Protein AF-A0A0P7AIB8-F1 (afdb_monomer_lite)

pLDDT: mean 90.73, std 7.0, range [62.59, 96.81]

Secondary structure (DSSP, 8-state):
---EEEEEEEEEEEE-TTTGGGT---EEEEEEEEEEEEE---S-SSEEEEE-TTTTT-EEEEE----

Structure (mmCIF, N/CA/C/O backbone):
data_AF-A0A0P7AIB8-F1
#
_entry.id   AF-A0A0P7AIB8-F1
#
loop_
_atom_site.group_PDB
_atom_site.id
_atom_site.type_symbol
_atom_site.label_atom_id
_atom_site.label_alt_id
_atom_site.label_comp_id
_atom_site.label_asym_id
_atom_site.label_entity_id
_atom_site.label_seq_id
_atom_site.pdbx_PDB_ins_code
_atom_site.Cartn_x
_atom_site.Cartn_y
_atom_site.Cartn_z
_atom_site.occupancy
_atom_site.B_iso_or_equiv
_atom_site.auth_seq_id
_atom_site.auth_comp_id
_atom_site.auth_asym_id
_atom_site.auth_atom_id
_atom_site.pdbx_PDB_model_num
ATOM 1 N N . MET A 1 1 ? -21.632 -5.617 7.396 1.00 62.59 1 MET A N 1
ATOM 2 C CA . MET A 1 1 ? -20.574 -4.613 7.639 1.00 62.59 1 MET A CA 1
ATOM 3 C C . MET A 1 1 ? -19.906 -4.355 6.310 1.00 62.59 1 MET A C 1
ATOM 5 O O . MET A 1 1 ? -19.511 -5.317 5.663 1.00 62.59 1 MET A O 1
ATOM 9 N N . GLU A 1 2 ? -19.869 -3.105 5.868 1.00 82.25 2 GLU A N 1
ATOM 10 C CA . GLU A 1 2 ? -19.278 -2.755 4.578 1.00 82.25 2 GLU A CA 1
ATOM 11 C C . GLU A 1 2 ? -17.755 -2.668 4.703 1.00 82.25 2 GLU A C 1
ATOM 13 O O . GLU A 1 2 ? -17.219 -2.164 5.692 1.00 82.25 2 GLU A O 1
ATOM 18 N N . HIS A 1 3 ? -17.063 -3.211 3.707 1.00 89.56 3 HIS A N 1
ATOM 19 C CA . HIS A 1 3 ? -15.613 -3.169 3.601 1.00 89.56 3 HIS A CA 1
ATOM 20 C C . HIS A 1 3 ? -15.259 -2.459 2.304 1.00 89.56 3 HIS A C 1
ATOM 22 O O . HIS A 1 3 ? -15.766 -2.826 1.245 1.00 89.56 3 HIS A O 1
ATOM 28 N N . ILE A 1 4 ? -14.357 -1.485 2.378 1.00 95.88 4 ILE A N 1
ATOM 29 C CA . ILE A 1 4 ? -13.780 -0.881 1.179 1.00 95.88 4 ILE A CA 1
ATOM 30 C C . ILE A 1 4 ? -12.596 -1.749 0.772 1.00 95.88 4 ILE A C 1
ATOM 32 O O . ILE A 1 4 ? -11.684 -1.978 1.570 1.00 95.88 4 ILE A O 1
ATOM 36 N N . VAL A 1 5 ? -12.613 -2.245 -0.463 1.00 95.88 5 VAL A N 1
ATOM 37 C CA . VAL A 1 5 ? -11.516 -3.022 -1.042 1.00 95.88 5 VAL A CA 1
ATOM 38 C C . VAL A 1 5 ? -10.898 -2.217 -2.174 1.00 95.88 5 VAL A C 1
ATOM 40 O O . VAL A 1 5 ? -11.581 -1.830 -3.116 1.00 95.88 5 VAL A O 1
ATOM 43 N N . ILE A 1 6 ? -9.595 -1.981 -2.074 1.00 96.56 6 ILE A N 1
ATOM 44 C CA . ILE A 1 6 ? -8.794 -1.266 -3.062 1.00 96.56 6 ILE A CA 1
ATOM 45 C C . ILE A 1 6 ? -7.825 -2.271 -3.679 1.00 96.56 6 ILE A C 1
ATOM 47 O O . ILE A 1 6 ? -7.140 -3.003 -2.960 1.00 96.56 6 ILE A O 1
ATOM 51 N N . LYS A 1 7 ? -7.766 -2.295 -5.011 1.00 96.12 7 LYS A N 1
ATOM 52 C CA . LYS A 1 7 ? -6.818 -3.082 -5.804 1.00 96.12 7 LYS A CA 1
ATOM 53 C C . LYS A 1 7 ? -5.979 -2.117 -6.634 1.00 96.12 7 LYS A C 1
ATOM 55 O O . LYS A 1 7 ? -6.536 -1.389 -7.450 1.00 96.12 7 LYS A O 1
ATOM 60 N N . SER A 1 8 ? -4.663 -2.142 -6.450 1.00 96.12 8 SER A N 1
ATOM 61 C CA . SER A 1 8 ? -3.715 -1.439 -7.318 1.00 96.12 8 SER A CA 1
ATOM 62 C C . SER A 1 8 ? -2.882 -2.454 -8.082 1.00 96.12 8 SER A C 1
ATOM 64 O O . SER A 1 8 ? -2.321 -3.361 -7.467 1.00 96.12 8 SER A O 1
ATOM 66 N N . LEU A 1 9 ? -2.803 -2.298 -9.403 1.00 96.81 9 LEU A N 1
ATOM 67 C CA . LEU A 1 9 ? -1.876 -3.049 -10.249 1.00 96.81 9 LEU A CA 1
ATOM 68 C C . LEU A 1 9 ? -0.446 -2.561 -10.012 1.00 96.81 9 LEU A C 1
ATOM 70 O O . LEU A 1 9 ? -0.232 -1.402 -9.654 1.00 96.81 9 LEU A O 1
ATOM 74 N N . ASP A 1 10 ? 0.505 -3.458 -10.214 1.00 95.00 10 ASP A N 1
ATOM 75 C CA . ASP A 1 10 ? 1.929 -3.153 -10.219 1.00 95.00 10 ASP A CA 1
ATOM 76 C C . ASP A 1 10 ? 2.399 -2.792 -11.639 1.00 95.00 10 ASP A C 1
ATOM 78 O O . ASP A 1 10 ? 1.670 -2.993 -12.619 1.00 95.00 10 ASP A O 1
ATOM 82 N N . ARG A 1 11 ? 3.615 -2.258 -11.761 1.00 95.00 11 ARG A N 1
ATOM 83 C CA . ARG A 1 11 ? 4.170 -1.745 -13.021 1.00 95.00 11 ARG A CA 1
ATOM 84 C C . ARG A 1 11 ? 5.594 -2.237 -13.239 1.00 95.00 11 ARG A C 1
ATOM 86 O O . ARG A 1 11 ? 6.418 -2.172 -12.334 1.00 95.00 11 ARG A O 1
ATOM 93 N N . ILE A 1 12 ? 5.907 -2.587 -14.483 1.00 94.56 12 ILE A N 1
ATOM 94 C CA . ILE A 1 12 ? 7.289 -2.697 -14.969 1.00 94.56 12 ILE A CA 1
ATOM 95 C C . ILE A 1 12 ? 7.532 -1.675 -16.078 1.00 94.56 12 ILE A C 1
ATOM 97 O O . ILE A 1 12 ? 6.606 -1.328 -16.815 1.00 94.56 12 ILE A O 1
ATOM 101 N N . ASN A 1 13 ? 8.767 -1.205 -16.226 1.00 94.88 13 ASN A N 1
ATOM 102 C CA . ASN A 1 13 ? 9.152 -0.431 -17.399 1.00 94.88 13 ASN A CA 1
ATOM 103 C C . ASN A 1 13 ? 9.607 -1.400 -18.499 1.00 94.88 13 ASN A C 1
ATOM 105 O O . ASN A 1 13 ? 10.542 -2.173 -18.312 1.00 94.88 13 ASN A O 1
ATOM 109 N N . LEU A 1 14 ? 8.947 -1.370 -19.658 1.00 94.44 14 LEU A N 1
ATOM 110 C CA . LEU A 1 14 ? 9.364 -2.135 -20.838 1.00 94.44 14 LEU A CA 1
ATOM 111 C C . LEU A 1 14 ? 10.631 -1.543 -21.468 1.00 94.44 14 LEU A C 1
ATOM 113 O O . LEU A 1 14 ? 11.421 -2.270 -22.062 1.00 94.44 14 LEU A O 1
ATOM 117 N N . LEU A 1 15 ? 10.812 -0.225 -21.333 1.00 95.00 15 LEU A N 1
ATOM 118 C CA . LEU A 1 15 ? 11.998 0.528 -21.738 1.00 95.00 15 LEU A CA 1
ATOM 119 C C . LEU A 1 15 ? 12.305 1.604 -20.693 1.00 95.00 15 LEU A C 1
ATOM 121 O O . LEU A 1 15 ? 11.385 2.186 -20.115 1.00 95.00 15 LEU A O 1
ATOM 125 N N . GLY A 1 16 ? 13.591 1.911 -20.525 1.00 92.00 16 GLY A N 1
ATOM 126 C CA . GLY A 1 16 ? 14.045 3.054 -19.731 1.00 92.00 16 GLY A CA 1
ATOM 127 C C . GLY A 1 16 ? 14.325 2.780 -18.247 1.00 92.00 16 GLY A C 1
ATOM 128 O O . GLY A 1 16 ? 14.526 3.731 -17.509 1.00 92.00 16 GLY A O 1
ATOM 129 N N . GLU A 1 17 ? 14.419 1.520 -17.809 1.00 89.38 17 GLU A N 1
ATOM 130 C CA . GLU A 1 17 ? 14.664 1.145 -16.393 1.00 89.38 17 GLU A CA 1
ATOM 131 C C . GLU A 1 17 ? 15.983 1.677 -15.799 1.00 89.38 17 GLU A C 1
ATOM 133 O O . GLU A 1 17 ? 16.161 1.710 -14.594 1.00 89.38 17 GLU A O 1
ATOM 138 N N . HIS A 1 18 ? 16.947 2.072 -16.629 1.00 89.44 18 HIS A N 1
ATOM 139 C CA . HIS A 1 18 ? 18.212 2.647 -16.153 1.00 89.44 18 HIS A CA 1
ATOM 140 C C . HIS A 1 18 ? 18.246 4.181 -16.216 1.00 89.44 18 HIS A C 1
ATOM 142 O O . HIS A 1 18 ? 19.224 4.789 -15.781 1.00 89.44 18 HIS A O 1
ATOM 148 N N . VAL A 1 19 ? 17.214 4.812 -16.785 1.00 86.56 19 VAL A N 1
ATOM 149 C CA . VAL A 1 19 ? 17.113 6.276 -16.926 1.00 86.56 19 VAL A CA 1
ATOM 150 C C . VAL A 1 19 ? 15.929 6.863 -16.158 1.00 86.56 19 VAL A C 1
ATOM 152 O O . VAL A 1 19 ? 15.800 8.081 -16.082 1.00 86.56 19 VAL A O 1
ATOM 155 N N . ASP A 1 20 ? 15.094 6.015 -15.567 1.00 80.06 20 ASP A N 1
ATOM 156 C CA . ASP A 1 20 ? 13.898 6.372 -14.806 1.00 80.06 20 ASP A CA 1
ATOM 157 C C . ASP A 1 20 ? 14.201 7.203 -13.547 1.00 80.06 20 ASP A C 1
ATOM 159 O O . ASP A 1 20 ? 13.393 8.043 -13.160 1.00 80.06 20 ASP A O 1
ATOM 163 N N . TYR A 1 21 ? 15.390 7.044 -12.960 1.00 80.38 21 TYR A N 1
ATOM 164 C CA . TYR A 1 21 ? 15.882 7.876 -11.852 1.00 80.38 21 TYR A CA 1
ATOM 165 C C . TYR A 1 21 ? 16.522 9.205 -12.279 1.00 80.38 21 TYR A C 1
ATOM 167 O O . TYR A 1 21 ? 16.873 10.012 -11.422 1.00 80.38 21 TYR A O 1
ATOM 175 N N . ASN A 1 22 ? 16.695 9.434 -13.582 1.00 85.31 22 ASN A N 1
ATOM 176 C CA . ASN A 1 22 ? 17.396 10.596 -14.136 1.00 85.31 22 ASN A CA 1
ATOM 177 C C . ASN A 1 22 ? 16.465 11.478 -14.986 1.00 85.31 22 ASN A C 1
ATOM 179 O O . ASN A 1 22 ? 16.910 12.050 -15.980 1.00 85.31 22 ASN A O 1
ATOM 183 N N . ASP A 1 23 ? 15.171 11.524 -14.653 1.00 87.69 23 ASP A N 1
ATOM 184 C CA . ASP A 1 23 ? 14.128 12.223 -15.426 1.00 87.69 23 ASP A CA 1
ATOM 185 C C . ASP A 1 23 ? 14.052 11.790 -16.909 1.00 87.69 23 ASP A C 1
ATOM 187 O O . ASP A 1 23 ? 13.565 12.518 -17.777 1.00 87.69 23 ASP A O 1
ATOM 191 N N . GLY A 1 24 ? 14.542 10.586 -17.220 1.00 88.38 24 GLY A N 1
ATOM 192 C CA . GLY A 1 24 ? 14.481 10.001 -18.552 1.00 88.38 24 GLY A CA 1
ATOM 193 C C . GLY A 1 24 ? 13.077 9.518 -18.911 1.00 88.38 24 GLY A C 1
ATOM 194 O O . GLY A 1 24 ? 12.257 9.189 -18.054 1.00 88.38 24 GLY A O 1
ATOM 195 N N . LEU A 1 25 ? 12.793 9.433 -20.212 1.00 93.44 25 LEU A N 1
ATOM 196 C CA . LEU A 1 25 ? 11.542 8.848 -20.691 1.00 93.44 25 LEU A CA 1
ATOM 197 C C . LEU A 1 25 ? 11.519 7.339 -20.424 1.00 93.44 25 LEU A C 1
ATOM 199 O O . LEU A 1 25 ? 12.484 6.627 -20.706 1.00 93.44 25 LEU A O 1
ATOM 203 N N . VAL A 1 26 ? 10.375 6.850 -19.952 1.00 95.50 26 VAL A N 1
ATOM 204 C CA . VAL A 1 26 ? 10.119 5.428 -19.704 1.00 95.50 26 VAL A CA 1
ATOM 205 C C . VAL A 1 26 ? 8.879 4.973 -20.456 1.00 95.50 26 VAL A C 1
ATOM 207 O O . VAL A 1 26 ? 7.962 5.760 -20.696 1.00 95.50 26 VAL A O 1
ATOM 210 N N . LEU A 1 27 ? 8.831 3.685 -20.794 1.00 96.38 27 LEU A N 1
ATOM 211 C CA . LEU A 1 27 ? 7.628 3.048 -21.327 1.00 96.38 27 LEU A CA 1
ATOM 212 C C . LEU A 1 27 ? 7.064 2.070 -20.289 1.00 96.38 27 LEU A C 1
ATOM 214 O O . LEU A 1 27 ? 7.479 0.909 -20.265 1.00 96.38 27 LEU A O 1
ATOM 218 N N . PRO A 1 28 ? 6.149 2.509 -19.413 1.00 94.88 28 PRO A N 1
ATOM 219 C CA . PRO A 1 28 ? 5.607 1.660 -18.368 1.00 94.88 28 PRO A CA 1
ATOM 220 C C . PRO A 1 28 ? 4.463 0.781 -18.879 1.00 94.88 28 PRO A C 1
ATOM 222 O O . PRO A 1 28 ? 3.669 1.193 -19.724 1.00 94.88 28 PRO A O 1
ATOM 225 N N . ALA A 1 29 ? 4.331 -0.407 -18.298 1.00 95.75 29 ALA A N 1
ATOM 226 C CA . ALA A 1 29 ? 3.185 -1.285 -18.490 1.00 95.75 29 ALA A CA 1
ATOM 227 C C . ALA A 1 29 ? 2.711 -1.855 -17.149 1.00 95.75 29 ALA A C 1
ATOM 229 O O . ALA A 1 29 ? 3.517 -2.259 -16.306 1.00 95.75 29 ALA A O 1
ATOM 230 N N . ALA A 1 30 ? 1.390 -1.894 -16.961 1.00 96.75 30 ALA A N 1
ATOM 231 C CA . ALA A 1 30 ? 0.786 -2.577 -15.825 1.00 96.75 30 ALA A CA 1
ATOM 232 C C . ALA A 1 30 ? 0.905 -4.097 -16.003 1.00 96.75 30 ALA A C 1
ATOM 234 O O . ALA A 1 30 ? 0.710 -4.615 -17.104 1.00 96.75 30 ALA A O 1
ATOM 235 N N . ILE A 1 31 ? 1.191 -4.809 -14.918 1.00 96.00 31 ILE A N 1
ATOM 236 C CA . ILE A 1 31 ? 1.260 -6.276 -14.895 1.00 96.00 31 ILE A CA 1
ATOM 237 C C . ILE A 1 31 ? 0.151 -6.854 -14.018 1.00 96.00 31 ILE A C 1
ATOM 239 O O . ILE A 1 31 ? -0.366 -6.179 -13.130 1.00 96.00 31 ILE A O 1
ATOM 243 N N . ASP A 1 32 ? -0.177 -8.136 -14.203 1.00 95.75 32 ASP A N 1
ATOM 244 C CA . ASP A 1 32 ? -1.146 -8.853 -13.356 1.00 95.75 32 ASP A CA 1
ATOM 245 C C . ASP A 1 32 ? -0.535 -9.292 -12.007 1.00 95.75 32 ASP A C 1
ATOM 247 O O . ASP A 1 32 ? -0.592 -10.442 -11.570 1.00 95.75 32 ASP A O 1
ATOM 251 N N . LYS A 1 33 ? 0.125 -8.345 -11.343 1.00 94.38 33 LYS A N 1
ATOM 252 C CA . LYS A 1 33 ? 0.513 -8.403 -9.934 1.00 94.38 33 LYS A CA 1
ATOM 253 C C . LYS A 1 33 ? -0.119 -7.202 -9.263 1.00 94.38 33 LYS A C 1
ATOM 255 O O . LYS A 1 33 ? -0.225 -6.141 -9.867 1.00 94.38 33 LYS A O 1
ATOM 260 N N . CYS A 1 34 ? -0.637 -7.383 -8.055 1.00 94.56 34 CYS A N 1
ATOM 261 C CA . CYS A 1 34 ? -1.451 -6.359 -7.414 1.00 94.56 34 CYS A CA 1
ATOM 262 C C . CYS A 1 34 ? -1.193 -6.285 -5.916 1.00 94.56 34 CYS A C 1
ATOM 264 O O . CYS A 1 34 ? -1.000 -7.309 -5.255 1.00 94.56 34 CYS A O 1
ATOM 266 N N . ILE A 1 35 ? -1.312 -5.075 -5.379 1.00 94.38 35 ILE A N 1
ATOM 267 C CA . ILE A 1 35 ? -1.441 -4.824 -3.948 1.00 94.38 35 ILE A CA 1
ATOM 268 C C . ILE A 1 35 ? -2.926 -4.637 -3.638 1.00 94.38 35 ILE A C 1
ATOM 270 O O . ILE A 1 35 ? -3.629 -3.874 -4.305 1.00 94.38 35 ILE A O 1
ATOM 274 N N . TYR A 1 36 ? -3.395 -5.339 -2.609 1.00 94.50 36 TYR A N 1
ATOM 275 C CA . TYR A 1 36 ? -4.759 -5.227 -2.104 1.00 94.50 36 TYR A CA 1
ATOM 276 C C . TYR A 1 36 ? -4.752 -4.565 -0.730 1.00 94.50 36 TYR A C 1
ATOM 278 O O . TYR A 1 36 ? -4.006 -4.977 0.161 1.00 94.50 36 TYR A O 1
ATOM 286 N N . MET A 1 37 ? -5.626 -3.580 -0.544 1.00 95.06 37 MET A N 1
ATOM 287 C CA . MET A 1 37 ? -5.892 -2.959 0.749 1.00 95.06 37 MET A CA 1
ATOM 288 C C . MET A 1 37 ? -7.373 -3.112 1.085 1.00 95.06 37 MET A C 1
ATOM 290 O O . MET A 1 37 ? -8.241 -2.876 0.248 1.00 95.06 37 MET A O 1
ATOM 294 N N . THR A 1 38 ? -7.667 -3.509 2.321 1.00 94.88 38 THR A N 1
ATOM 295 C CA . THR A 1 38 ? -9.040 -3.600 2.824 1.00 94.88 38 THR A CA 1
ATOM 296 C C . THR A 1 38 ? -9.193 -2.696 4.030 1.00 94.88 38 THR A C 1
ATOM 298 O O . THR A 1 38 ? -8.449 -2.832 5.002 1.00 94.88 38 THR A O 1
ATOM 301 N N . LEU A 1 39 ? -10.181 -1.808 3.980 1.00 94.56 39 LEU A N 1
ATOM 302 C CA . LEU A 1 39 ? -10.527 -0.910 5.070 1.00 94.56 39 LEU A CA 1
ATOM 303 C C . LEU A 1 39 ? -11.888 -1.281 5.643 1.00 94.56 39 LEU A C 1
ATOM 305 O O . LEU A 1 39 ? -12.810 -1.680 4.929 1.00 94.56 39 LEU A O 1
ATOM 309 N N . LYS A 1 40 ? -11.993 -1.153 6.962 1.00 94.81 40 LYS A N 1
ATOM 310 C CA . LYS A 1 40 ? -13.235 -1.321 7.706 1.00 94.81 40 LYS A CA 1
ATOM 311 C C . LYS A 1 40 ? -13.199 -0.470 8.959 1.00 94.81 40 LYS A C 1
ATOM 313 O O . LYS A 1 40 ? -12.126 -0.277 9.534 1.00 94.81 40 LYS A O 1
ATOM 318 N N . THR A 1 41 ? -14.367 -0.050 9.422 1.00 93.56 41 THR A N 1
ATOM 319 C CA . THR A 1 41 ? -14.496 0.467 10.782 1.00 93.56 41 THR A CA 1
ATOM 320 C C . THR A 1 41 ? -14.155 -0.649 11.773 1.00 93.56 41 THR A C 1
ATOM 322 O O . THR A 1 41 ? -14.462 -1.827 11.559 1.00 93.56 41 THR A O 1
ATOM 325 N N . ASN A 1 42 ? -13.439 -0.301 12.839 1.00 92.81 42 ASN A N 1
ATOM 326 C CA . ASN A 1 42 ? -12.977 -1.256 13.849 1.00 92.81 42 ASN A CA 1
ATOM 327 C C . ASN A 1 42 ? -13.692 -1.099 15.202 1.00 92.81 42 ASN A C 1
ATOM 329 O O . ASN A 1 42 ? -13.337 -1.802 16.144 1.00 92.81 42 ASN A O 1
ATOM 333 N N . GLY A 1 43 ? -14.684 -0.205 15.286 1.00 93.31 43 GLY A N 1
ATOM 334 C CA . GLY A 1 43 ? -15.469 0.049 16.496 1.00 93.31 43 GLY A CA 1
ATOM 335 C C . GLY A 1 43 ? -14.765 0.906 17.550 1.00 93.31 43 GLY A C 1
ATOM 336 O O . GLY A 1 43 ? -15.260 0.992 18.666 1.00 93.31 43 GLY A O 1
ATOM 337 N N . THR A 1 44 ? -13.622 1.518 17.228 1.00 93.12 44 THR A N 1
ATOM 338 C CA . THR A 1 44 ? -12.922 2.458 18.118 1.00 93.12 44 THR A CA 1
ATOM 339 C C . THR A 1 44 ? -12.898 3.849 17.502 1.00 93.12 44 THR A C 1
ATOM 341 O O . THR A 1 44 ? -12.778 3.957 16.284 1.00 93.12 44 THR A O 1
ATOM 344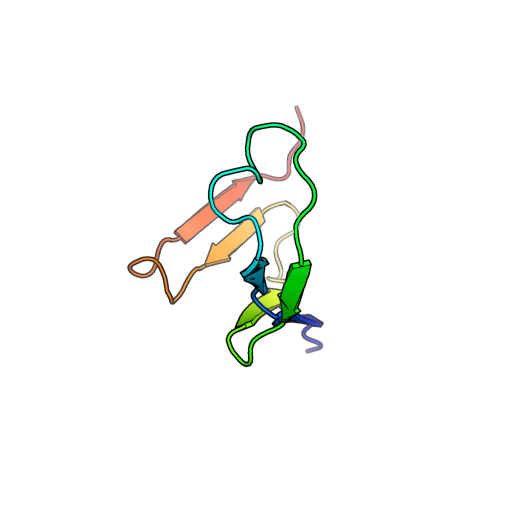 N N . GLU A 1 45 ? -12.954 4.892 18.328 1.00 93.19 45 GLU A N 1
ATOM 345 C CA . GLU A 1 45 ? -12.987 6.284 17.857 1.00 93.19 45 GLU A CA 1
ATOM 346 C C . GLU A 1 45 ? -11.623 6.733 17.320 1.00 93.19 45 GLU A C 1
ATOM 348 O O . GLU A 1 45 ? -11.517 7.157 16.173 1.00 93.19 45 GLU A O 1
ATOM 353 N N . ASN A 1 46 ? -10.557 6.547 18.109 1.00 94.38 46 ASN A N 1
ATOM 354 C CA . ASN A 1 46 ? -9.265 7.193 17.838 1.00 94.38 46 ASN A CA 1
ATOM 355 C C . ASN A 1 46 ? -8.124 6.194 17.605 1.00 94.38 46 ASN A C 1
ATOM 357 O O . ASN A 1 46 ? -6.954 6.549 17.687 1.00 94.38 46 ASN A O 1
ATOM 361 N N . ARG A 1 47 ? -8.431 4.921 17.324 1.00 94.38 47 ARG A N 1
ATOM 362 C CA . ARG A 1 47 ? -7.407 3.892 17.090 1.00 94.38 47 ARG A CA 1
ATOM 363 C C . ARG A 1 47 ? -7.513 3.335 15.682 1.00 94.38 47 ARG A C 1
ATOM 365 O O . ARG A 1 47 ? -8.498 2.689 15.341 1.00 94.38 47 ARG A O 1
ATOM 372 N N . CYS A 1 48 ? -6.459 3.477 14.888 1.00 94.81 48 CYS A N 1
ATOM 373 C CA . CYS A 1 48 ? -6.327 2.786 13.608 1.00 94.81 48 CYS A CA 1
ATOM 374 C C . CYS A 1 48 ? -5.378 1.590 13.748 1.00 94.81 48 CYS A C 1
ATOM 376 O O . CYS A 1 48 ? -4.398 1.617 14.493 1.00 94.81 48 CYS A O 1
ATOM 378 N N . THR A 1 49 ? -5.685 0.492 13.060 1.00 94.19 49 THR A N 1
ATOM 379 C CA . THR A 1 49 ? -4.861 -0.718 13.074 1.00 94.19 49 THR A CA 1
ATOM 380 C C . THR A 1 49 ? -4.565 -1.154 11.651 1.00 94.19 49 THR A C 1
ATOM 382 O O . THR A 1 49 ? -5.471 -1.552 10.921 1.00 94.19 49 THR A O 1
ATOM 385 N N . VAL A 1 50 ? -3.287 -1.143 11.284 1.00 94.44 50 VAL A N 1
ATOM 386 C CA . VAL A 1 50 ? -2.807 -1.568 9.969 1.00 94.44 50 VAL A CA 1
ATOM 387 C C . VAL A 1 50 ? -2.138 -2.931 10.106 1.00 94.44 50 VAL A C 1
ATOM 389 O O . VAL A 1 50 ? -1.246 -3.119 10.934 1.00 94.44 50 VAL A O 1
ATOM 392 N N . LYS A 1 51 ? -2.584 -3.897 9.299 1.00 92.62 51 LYS A N 1
ATOM 393 C CA . LYS A 1 51 ? -2.044 -5.262 9.250 1.00 92.62 51 LYS A CA 1
ATOM 394 C C . LYS A 1 51 ? -1.574 -5.567 7.837 1.00 92.62 51 LYS A C 1
ATOM 396 O O . LYS A 1 51 ? -2.343 -5.389 6.897 1.00 92.62 51 LYS A O 1
ATOM 401 N N . SER A 1 52 ? -0.357 -6.083 7.692 1.00 93.44 52 SER A N 1
ATOM 402 C CA . SER A 1 52 ? 0.150 -6.574 6.406 1.00 93.44 52 SER A CA 1
ATOM 403 C C . SER A 1 52 ? 0.337 -8.084 6.444 1.00 93.44 52 SER A C 1
ATOM 405 O O . SER A 1 52 ? 1.110 -8.590 7.250 1.00 93.44 52 SER A O 1
ATOM 407 N N . LYS A 1 53 ? -0.338 -8.816 5.549 1.00 89.12 53 LYS A N 1
ATOM 408 C CA . LYS A 1 53 ? -0.117 -10.264 5.390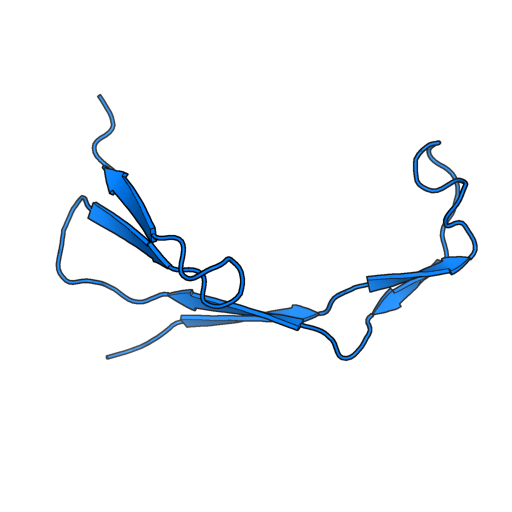 1.00 89.12 53 LYS A CA 1
ATOM 409 C C . LYS A 1 53 ? 1.205 -10.581 4.681 1.00 89.12 53 LYS A C 1
ATOM 411 O O . LYS A 1 53 ? 1.791 -11.617 4.962 1.00 89.12 53 LYS A O 1
ATOM 416 N N . GLY A 1 54 ? 1.667 -9.699 3.789 1.00 84.75 54 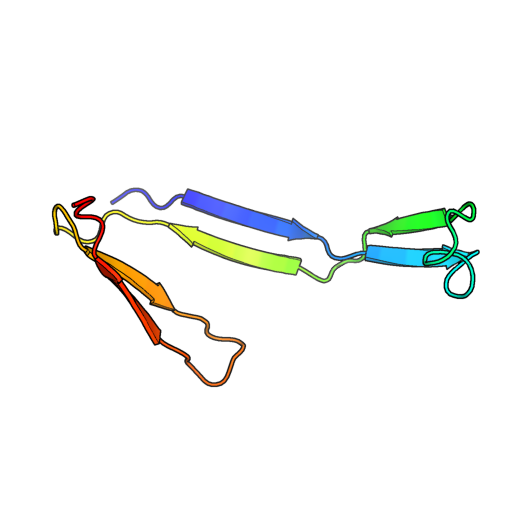GLY A N 1
ATOM 417 C CA . GLY A 1 54 ? 2.877 -9.915 2.985 1.00 84.75 54 GLY A CA 1
ATOM 418 C C . GLY A 1 54 ? 4.192 -9.603 3.709 1.00 84.75 54 GLY A C 1
ATOM 419 O O . GLY A 1 54 ? 5.223 -10.152 3.346 1.00 84.75 54 GLY A O 1
ATOM 420 N N . LEU A 1 55 ? 4.172 -8.758 4.748 1.00 79.12 55 LEU A N 1
ATOM 421 C CA . LEU A 1 55 ? 5.368 -8.339 5.497 1.00 79.12 55 LEU A CA 1
ATOM 422 C C . LEU A 1 55 ? 5.437 -9.016 6.873 1.00 79.12 55 LEU A C 1
ATOM 424 O O . LEU A 1 55 ? 5.225 -8.352 7.886 1.00 79.12 55 LEU A O 1
ATOM 428 N N . TYR A 1 56 ? 5.676 -10.331 6.920 1.00 76.38 56 TYR A N 1
ATOM 429 C CA . TYR A 1 56 ? 5.827 -11.109 8.168 1.00 76.38 56 TYR A CA 1
ATOM 430 C C . TYR A 1 56 ? 4.735 -10.860 9.227 1.00 76.38 56 TYR A C 1
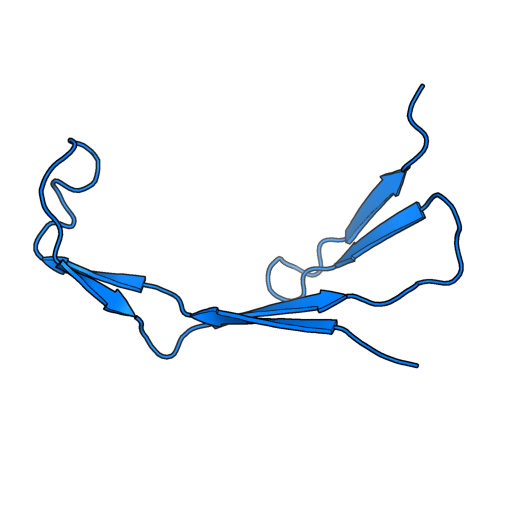ATOM 432 O O . TYR A 1 56 ? 4.992 -10.932 10.424 1.00 76.38 56 TYR A O 1
ATOM 440 N N . GLN A 1 57 ? 3.508 -10.548 8.801 1.00 73.62 57 GLN A N 1
ATOM 441 C CA . GLN A 1 57 ? 2.398 -10.214 9.702 1.00 73.62 57 GLN A CA 1
ATOM 442 C C . GLN A 1 57 ? 2.636 -8.965 10.575 1.00 73.62 57 GLN A C 1
ATOM 444 O O . GLN A 1 57 ? 2.178 -8.898 11.716 1.00 73.62 57 GLN A O 1
ATOM 449 N N . LYS A 1 58 ? 3.314 -7.939 10.042 1.00 80.31 58 LYS A N 1
ATOM 450 C CA . LYS A 1 58 ? 3.528 -6.672 10.753 1.00 80.31 58 LYS A CA 1
ATOM 451 C C . LYS A 1 58 ? 2.200 -5.991 11.105 1.00 80.31 58 LYS A C 1
ATOM 453 O O . LYS A 1 58 ? 1.318 -5.815 10.256 1.00 80.31 58 LYS A O 1
ATOM 458 N N . LEU A 1 59 ? 2.110 -5.577 12.367 1.00 88.44 59 LEU A N 1
ATOM 459 C CA . LEU A 1 59 ? 1.013 -4.824 12.960 1.00 88.44 59 LEU A CA 1
ATOM 460 C C . LEU A 1 59 ? 1.518 -3.432 13.337 1.00 88.44 59 LEU A C 1
ATOM 462 O O . LEU A 1 59 ? 2.516 -3.310 14.043 1.00 88.44 59 LEU A O 1
ATOM 466 N 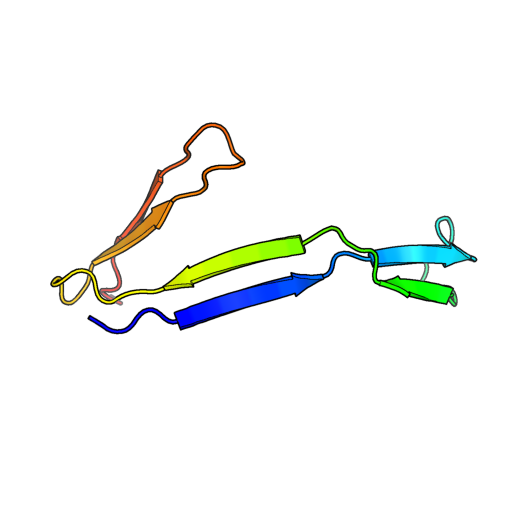N . VAL A 1 60 ? 0.814 -2.395 12.894 1.00 91.75 60 VAL A N 1
ATOM 467 C CA . VAL A 1 60 ? 1.030 -1.019 13.350 1.00 91.75 60 VAL A CA 1
ATOM 468 C C . VAL A 1 60 ? -0.275 -0.509 13.941 1.00 91.75 60 VAL A C 1
ATOM 470 O O . VAL A 1 60 ? -1.342 -0.667 13.342 1.00 91.75 60 VAL A O 1
ATOM 473 N N . ILE A 1 61 ? -0.186 0.075 15.131 1.00 91.69 61 ILE A N 1
ATOM 474 C CA . ILE A 1 61 ? -1.302 0.733 15.804 1.00 91.69 61 ILE A CA 1
ATOM 475 C C . ILE A 1 61 ? -0.998 2.224 15.793 1.00 91.69 61 ILE A C 1
ATOM 477 O O . ILE A 1 61 ? 0.084 2.635 16.201 1.00 91.69 61 ILE A O 1
ATOM 481 N N . LEU A 1 62 ? -1.946 3.002 15.287 1.00 92.94 62 LEU A N 1
ATOM 482 C CA . LEU A 1 62 ? -1.861 4.451 15.202 1.00 92.94 62 LEU A CA 1
ATOM 483 C C . LEU A 1 62 ? -2.912 5.032 16.144 1.00 92.94 62 LEU A C 1
ATOM 485 O O . LEU A 1 62 ? -4.082 4.637 16.072 1.00 92.94 62 LEU A O 1
ATOM 489 N N . ASP A 1 63 ? -2.482 5.942 17.012 1.00 93.12 63 ASP A N 1
ATOM 490 C CA . ASP A 1 6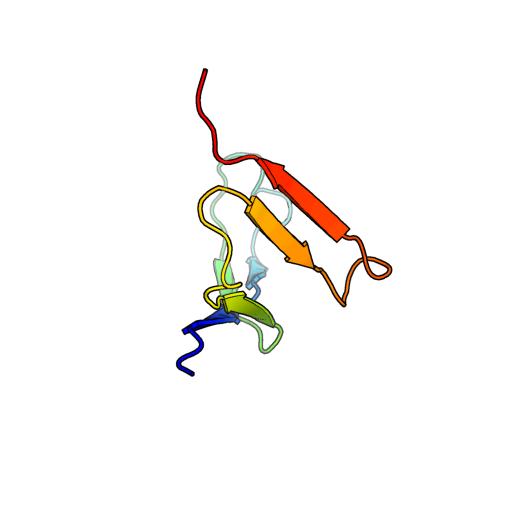3 ? -3.385 6.835 17.731 1.00 93.12 63 ASP A CA 1
ATOM 491 C C . ASP A 1 63 ? -3.717 8.015 16.807 1.00 93.12 63 ASP A C 1
ATOM 493 O O . ASP A 1 63 ? -2.821 8.614 16.213 1.00 93.12 63 ASP A O 1
ATOM 497 N N . LEU A 1 64 ? -5.006 8.278 16.623 1.00 92.06 64 LEU A N 1
ATOM 498 C CA . LEU A 1 64 ? -5.529 9.343 15.770 1.00 92.06 64 LEU A CA 1
ATOM 499 C C . LEU A 1 64 ? -5.820 10.628 16.555 1.00 92.06 64 LEU A C 1
ATOM 501 O O . LEU A 1 64 ? -6.314 11.594 15.977 1.00 92.06 64 LEU A O 1
ATOM 505 N N . ASN A 1 65 ? -5.526 10.655 17.856 1.00 92.50 65 ASN A N 1
ATOM 506 C CA . ASN A 1 65 ? -5.555 11.875 18.646 1.00 92.50 65 ASN A CA 1
ATOM 507 C C . ASN A 1 65 ? -4.426 12.816 18.193 1.00 92.50 65 ASN A C 1
ATOM 509 O O . ASN A 1 65 ? -3.245 12.565 18.445 1.00 92.50 65 ASN A O 1
ATOM 513 N N . PHE A 1 66 ? -4.790 13.920 17.546 1.00 77.75 66 PHE A N 1
ATOM 514 C CA . PHE A 1 66 ? -3.875 15.033 17.302 1.00 77.75 66 PHE A CA 1
ATOM 515 C C . PHE A 1 66 ? -3.773 15.864 18.589 1.00 77.75 66 PHE A C 1
ATOM 517 O O . PHE A 1 66 ? -4.798 16.320 19.097 1.00 77.75 66 PHE A O 1
ATOM 524 N N . HIS A 1 67 ? -2.558 16.011 19.122 1.00 69.50 67 HIS A N 1
ATOM 525 C CA . HIS A 1 67 ? -2.241 16.948 20.206 1.00 69.50 67 HIS A CA 1
ATOM 526 C C . HIS A 1 67 ? -1.662 18.231 19.614 1.00 69.50 67 HIS A C 1
ATOM 528 O O . HIS A 1 67 ? -0.886 18.109 18.636 1.00 69.50 67 HIS A O 1
#

Radius of gyration: 17.8 Å; chains: 1; bounding box: 39×28×42 Å

Foldseek 3Di:
DDKDKDKDFDKDFPDCPVCVVVPDDTHIDTDPDIDMDIDDDPPDDFWDWDFDPVPVGDIDIDGNDDD

Sequence (67 aa):
MEHIVIKSLDRINLLGEHVDYNDGLVLPAAIDKCIYMTLKTNGTENRCTVKSKGLYQKLVILDLNFH

Organism: NCBI:txid1300341

InterPro domains:
  IPR014721 Small ribosomal subunit protein uS5 domain 2-type fold, subgroup [G3DSA:3.30.230.10] (2-64)
  IPR019539 Galactokinase, N-terminal domain [PF10509] (11-39)
  IPR020568 Ribosomal protein uS5 domain 2-type superfamily [SSF54211] (10-56)